Protein AF-A0A3B9NCH2-F1 (afdb_monomer_lite)

pLDDT: mean 92.53, std 13.68, range [39.41, 98.62]

Radius of gyration: 14.1 Å; chains: 1; bounding box: 41×21×42 Å

Foldseek 3Di:
DDDDPPQDWADQDPQWIDGCCFIDRVNHTQPPDHRVAWHAQDPQWIAGPQFIDRSSYTLPPADRVQWHDDDPQWIHGPPFIDGRSHTDD

Secondary structure (DSSP, 8-state):
---------EEEETTEEE-SS-EEETTEE-TT--GGG-EEEETTEEE-SS-EEETTEE-TT--TTT-EEEETTEEE-SS-EEETTEEE-

Structure (mmCIF, N/CA/C/O backbone):
data_AF-A0A3B9NCH2-F1
#
_entry.id   AF-A0A3B9NCH2-F1
#
loop_
_atom_site.group_PDB
_atom_site.id
_atom_site.type_symbol
_atom_site.label_atom_id
_atom_site.label_alt_id
_atom_site.label_comp_id
_atom_site.label_asym_id
_atom_site.label_entity_id
_atom_site.label_seq_id
_atom_site.pdbx_PDB_ins_code
_atom_site.Cartn_x
_atom_site.Cartn_y
_atom_site.Cartn_z
_atom_site.occupancy
_atom_site.B_iso_or_equiv
_atom_site.auth_seq_id
_atom_site.auth_comp_id
_atom_site.auth_asym_id
_atom_site.auth_atom_id
_atom_site.pdbx_PDB_model_num
ATOM 1 N N . MET A 1 1 ? 24.843 -10.624 -30.125 1.00 40.19 1 MET A N 1
ATOM 2 C CA . MET A 1 1 ? 24.813 -9.218 -29.680 1.00 40.19 1 MET A CA 1
ATOM 3 C C . MET A 1 1 ? 23.366 -8.942 -29.293 1.00 40.19 1 MET A C 1
ATOM 5 O O . MET A 1 1 ? 22.529 -8.842 -30.174 1.00 40.19 1 MET A O 1
ATOM 9 N N . GLU A 1 2 ? 22.969 -9.319 -28.073 1.00 44.41 2 GLU A N 1
ATOM 10 C CA . GLU A 1 2 ? 23.040 -8.466 -26.862 1.00 44.41 2 GLU A CA 1
ATOM 11 C C . GLU A 1 2 ? 22.128 -7.239 -27.010 1.00 44.41 2 GLU A C 1
ATOM 13 O O . GLU A 1 2 ? 22.277 -6.483 -27.953 1.00 44.41 2 GLU A O 1
ATOM 18 N N . GLY A 1 3 ? 21.159 -6.948 -26.156 1.00 39.41 3 GLY A N 1
ATOM 19 C CA . GLY A 1 3 ? 20.655 -7.613 -24.974 1.00 39.41 3 GLY A CA 1
ATOM 20 C C . GLY A 1 3 ? 19.304 -6.966 -24.691 1.00 39.41 3 GLY A C 1
ATOM 21 O O . GLY A 1 3 ? 19.218 -5.755 -24.503 1.00 39.41 3 GLY A O 1
ATOM 22 N N . GLY A 1 4 ? 18.233 -7.753 -24.706 1.00 42.69 4 GLY A N 1
ATOM 23 C CA . GLY A 1 4 ? 16.984 -7.295 -24.121 1.00 42.69 4 GLY A CA 1
ATOM 24 C C . GLY A 1 4 ? 17.204 -7.290 -22.620 1.00 42.69 4 GLY A C 1
ATOM 25 O O . GLY A 1 4 ? 17.210 -8.362 -22.019 1.00 42.69 4 GLY A O 1
ATOM 26 N N . SER A 1 5 ? 17.457 -6.126 -22.018 1.00 54.47 5 SER A N 1
ATOM 27 C CA . SER A 1 5 ? 17.362 -5.994 -20.566 1.00 54.47 5 SER A CA 1
ATOM 28 C C . SER A 1 5 ? 16.005 -6.580 -20.179 1.00 54.47 5 SER A C 1
ATOM 30 O O . SER A 1 5 ? 14.996 -6.089 -20.689 1.00 54.47 5 SER A O 1
ATOM 32 N N . PRO A 1 6 ? 15.934 -7.657 -19.377 1.00 54.47 6 PRO A N 1
ATOM 33 C CA . PRO A 1 6 ? 14.643 -8.159 -18.953 1.00 54.47 6 PRO A CA 1
ATOM 34 C C . PRO A 1 6 ? 13.983 -6.998 -18.219 1.00 54.47 6 PRO A C 1
ATOM 36 O O . PRO A 1 6 ? 14.524 -6.528 -17.218 1.00 54.47 6 PRO A O 1
ATOM 39 N N . ASN A 1 7 ? 12.876 -6.478 -18.758 1.00 59.00 7 ASN A N 1
ATOM 40 C CA . ASN A 1 7 ? 11.994 -5.564 -18.043 1.00 59.00 7 ASN A CA 1
ATOM 41 C C . ASN A 1 7 ? 11.745 -6.217 -16.682 1.00 59.00 7 ASN A C 1
ATOM 43 O O . ASN A 1 7 ? 11.051 -7.231 -16.609 1.00 59.00 7 ASN A O 1
ATOM 47 N N . SER A 1 8 ? 12.432 -5.728 -15.647 1.00 74.62 8 SER A N 1
ATOM 48 C CA . SER A 1 8 ? 12.648 -6.495 -14.423 1.00 74.62 8 SER A CA 1
ATOM 49 C C . SER A 1 8 ? 11.382 -6.428 -13.590 1.00 74.62 8 SER A C 1
ATOM 51 O O . SER A 1 8 ? 11.192 -5.542 -12.759 1.00 74.62 8 SER A O 1
ATOM 53 N N . PHE A 1 9 ? 10.456 -7.322 -13.917 1.00 85.00 9 PHE A N 1
ATOM 54 C CA . PHE A 1 9 ? 9.204 -7.484 -13.218 1.00 85.00 9 PHE A CA 1
ATOM 55 C C . PHE A 1 9 ? 9.512 -8.051 -11.834 1.00 85.00 9 PHE A C 1
ATOM 57 O O . PHE A 1 9 ? 10.041 -9.154 -11.690 1.00 85.00 9 PHE A O 1
ATOM 64 N N . LYS A 1 10 ? 9.205 -7.276 -10.802 1.00 93.62 10 LYS A N 1
ATOM 65 C CA . LYS A 1 10 ? 9.449 -7.605 -9.406 1.00 93.62 10 LYS A CA 1
ATOM 66 C C . LYS A 1 10 ? 8.141 -7.976 -8.731 1.00 93.62 10 LYS A C 1
ATOM 68 O O . LYS A 1 10 ? 7.198 -7.189 -8.686 1.00 93.62 10 LYS A O 1
ATOM 73 N N . LEU A 1 11 ? 8.116 -9.153 -8.117 1.00 94.94 11 LEU A N 1
ATOM 74 C CA . LEU A 1 11 ? 7.060 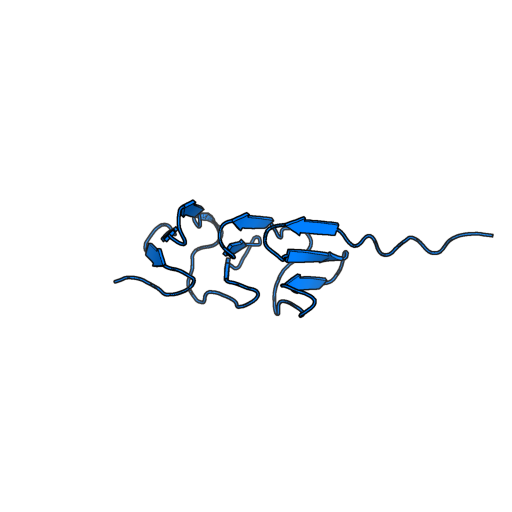-9.514 -7.180 1.00 94.94 11 LEU A CA 1
ATOM 75 C C . LEU A 1 11 ? 7.260 -8.727 -5.879 1.00 94.94 11 LEU A C 1
ATOM 77 O O . LEU A 1 11 ? 8.321 -8.797 -5.260 1.00 94.94 11 LEU A O 1
ATOM 81 N N . ILE A 1 12 ? 6.247 -7.957 -5.483 1.00 95.75 12 ILE A N 1
ATOM 82 C CA . ILE A 1 12 ? 6.249 -7.178 -4.235 1.00 95.75 12 ILE A CA 1
ATOM 83 C C . ILE A 1 12 ? 5.567 -7.979 -3.117 1.00 95.75 12 ILE A C 1
ATOM 85 O O . ILE A 1 12 ? 5.967 -7.893 -1.959 1.00 95.75 12 ILE A O 1
ATOM 89 N N . GLY A 1 13 ? 4.569 -8.795 -3.469 1.00 94.50 13 GLY A N 1
ATOM 90 C CA . GLY A 1 13 ? 3.831 -9.659 -2.547 1.00 94.50 13 GLY A CA 1
ATOM 91 C C . GLY A 1 13 ? 2.394 -9.191 -2.321 1.00 94.50 13 GLY A C 1
ATOM 92 O O . GLY A 1 13 ? 1.991 -8.127 -2.782 1.00 94.50 13 GLY A O 1
ATOM 93 N N . ASN A 1 14 ? 1.589 -10.003 -1.626 1.00 93.44 14 ASN A N 1
ATOM 94 C CA . ASN A 1 14 ? 0.160 -9.732 -1.384 1.00 93.44 14 ASN A CA 1
ATOM 95 C C . ASN A 1 14 ? -0.649 -9.460 -2.673 1.00 93.44 14 ASN A C 1
ATOM 97 O O . ASN A 1 14 ? -1.570 -8.646 -2.680 1.00 93.44 14 ASN A O 1
ATOM 101 N N . GLY A 1 15 ? -0.285 -10.122 -3.776 1.00 95.69 15 GLY A N 1
ATOM 102 C CA . GLY A 1 15 ? -0.896 -9.913 -5.093 1.00 95.69 15 GLY A CA 1
ATOM 103 C C . GLY A 1 15 ? -0.345 -8.714 -5.869 1.00 95.69 15 GLY A C 1
ATOM 104 O O . GLY A 1 15 ? -0.742 -8.532 -7.017 1.00 95.69 15 GLY A O 1
ATOM 105 N N . TYR A 1 16 ? 0.574 -7.934 -5.290 1.00 98.25 16 TYR A N 1
ATOM 106 C CA . TYR A 1 16 ? 1.242 -6.834 -5.976 1.00 98.25 16 TYR A CA 1
ATOM 107 C C . TYR A 1 16 ? 2.536 -7.267 -6.659 1.00 98.25 16 TYR A C 1
ATOM 109 O O . TYR A 1 16 ? 3.340 -8.041 -6.125 1.00 98.25 16 TYR A O 1
ATOM 117 N N . ALA A 1 17 ? 2.761 -6.681 -7.823 1.00 97.62 17 ALA A N 1
ATOM 118 C CA . ALA A 1 17 ? 4.005 -6.746 -8.564 1.00 97.62 17 ALA A CA 1
ATOM 119 C C . ALA A 1 17 ? 4.237 -5.416 -9.280 1.00 97.62 17 ALA A C 1
ATOM 121 O O . ALA A 1 17 ? 3.306 -4.630 -9.435 1.00 97.62 17 ALA A O 1
ATOM 122 N N . ALA A 1 18 ? 5.460 -5.145 -9.709 1.00 96.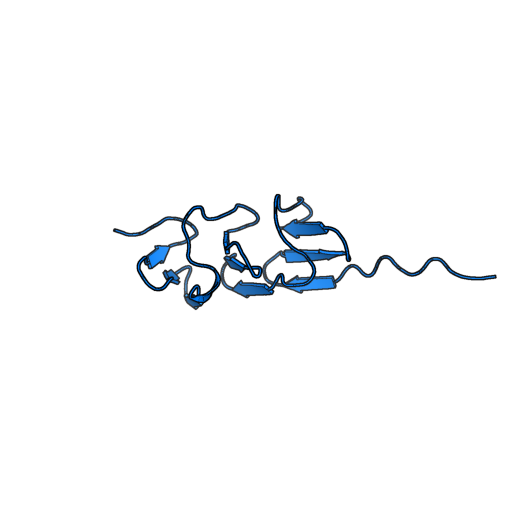69 18 ALA A N 1
ATOM 123 C CA . ALA A 1 18 ? 5.763 -3.942 -10.468 1.00 96.69 18 ALA A CA 1
ATOM 124 C C . ALA A 1 18 ? 6.888 -4.184 -11.467 1.00 96.69 18 ALA A C 1
ATOM 126 O O . ALA A 1 18 ? 7.807 -4.951 -11.198 1.00 96.69 18 ALA A O 1
ATOM 127 N N . ASP A 1 19 ? 6.831 -3.493 -12.594 1.00 95.38 19 ASP A N 1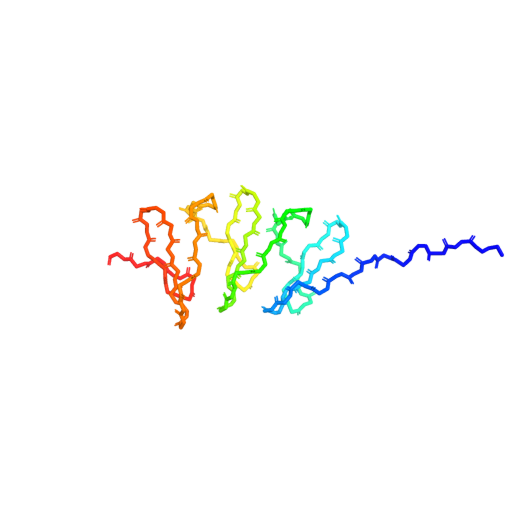
ATOM 128 C CA . ASP A 1 19 ? 7.998 -3.223 -13.430 1.00 95.38 19 ASP A CA 1
ATOM 129 C C . ASP A 1 19 ? 8.533 -1.805 -13.104 1.00 95.38 19 ASP A C 1
ATOM 131 O O . ASP A 1 19 ? 7.968 -1.132 -12.234 1.00 95.38 19 ASP A O 1
ATOM 135 N N . PRO A 1 20 ? 9.614 -1.319 -13.744 1.00 94.88 20 PRO A N 1
ATOM 136 C CA . PRO A 1 20 ? 10.147 0.019 -13.467 1.00 94.88 20 PRO A CA 1
ATOM 137 C C . PRO A 1 20 ? 9.147 1.179 -13.649 1.00 94.88 20 PRO A C 1
ATOM 139 O O . PRO A 1 20 ? 9.371 2.259 -13.106 1.00 94.88 20 PRO A O 1
ATOM 142 N N . TRP A 1 21 ? 8.055 0.975 -14.391 1.00 94.75 21 TRP A N 1
ATOM 143 C CA . TRP A 1 21 ? 7.108 2.013 -14.805 1.00 94.75 21 TRP A CA 1
ATOM 144 C C . TRP A 1 21 ? 5.698 1.826 -14.253 1.00 94.75 21 TRP A C 1
ATOM 146 O O . TRP A 1 21 ? 4.963 2.805 -14.109 1.00 94.75 21 TRP A O 1
ATOM 156 N N . VAL A 1 22 ? 5.291 0.590 -13.962 1.00 96.81 22 VAL A N 1
ATOM 157 C CA . VAL A 1 22 ? 3.906 0.281 -13.596 1.00 96.81 22 VAL A CA 1
ATOM 158 C C . VAL A 1 22 ? 3.842 -0.676 -12.413 1.00 96.81 22 VAL A C 1
ATOM 160 O O . VAL A 1 22 ? 4.569 -1.663 -12.346 1.00 96.81 22 VAL A O 1
ATOM 163 N N . VAL A 1 23 ? 2.913 -0.399 -11.498 1.00 98.12 23 VAL A N 1
ATOM 164 C CA . VAL A 1 23 ? 2.500 -1.322 -10.437 1.00 98.12 23 VAL A CA 1
ATOM 165 C C . VAL A 1 23 ? 1.229 -2.049 -10.863 1.00 98.12 23 VAL A C 1
ATOM 167 O O . VAL A 1 23 ? 0.318 -1.449 -11.435 1.00 98.12 23 VAL A O 1
ATOM 170 N N . TYR A 1 24 ? 1.145 -3.333 -10.539 1.00 98.25 24 TYR A N 1
ATOM 171 C CA . TYR A 1 24 ? 0.016 -4.207 -10.812 1.00 98.25 24 TYR A CA 1
ATOM 172 C C . TYR A 1 24 ? -0.480 -4.861 -9.526 1.00 98.25 24 TYR A C 1
ATOM 174 O O . TYR A 1 24 ? 0.310 -5.214 -8.652 1.00 98.25 24 TYR A O 1
ATOM 182 N N . TYR A 1 25 ? -1.786 -5.084 -9.453 1.00 98.25 25 TYR A N 1
ATOM 183 C CA . TYR A 1 25 ? -2.442 -5.953 -8.489 1.00 98.25 25 TYR A CA 1
ATOM 184 C C . TYR A 1 25 ? -3.153 -7.067 -9.257 1.00 98.25 25 TYR A C 1
ATOM 186 O O . TYR A 1 25 ? -4.018 -6.789 -10.082 1.00 98.25 25 TYR A O 1
ATOM 194 N N . GLN A 1 26 ? -2.753 -8.321 -9.036 1.00 96.75 26 GLN A N 1
ATOM 195 C CA . GLN A 1 26 ? -3.300 -9.494 -9.737 1.00 96.75 26 GLN A CA 1
ATOM 196 C C . GLN A 1 26 ? -3.326 -9.334 -11.273 1.00 96.75 26 GLN A C 1
ATOM 198 O O . GLN A 1 26 ? -4.278 -9.723 -11.941 1.00 96.75 26 GLN A O 1
ATOM 203 N N . GLY A 1 27 ? -2.275 -8.726 -11.834 1.00 95.50 27 GLY A N 1
ATOM 204 C CA . GLY A 1 27 ? -2.150 -8.471 -13.275 1.00 95.50 27 GLY A CA 1
ATOM 205 C C . GLY A 1 27 ? -2.870 -7.214 -13.779 1.00 95.50 27 GLY A C 1
ATOM 206 O O . GLY A 1 27 ? -2.697 -6.844 -14.936 1.00 95.50 27 GLY A O 1
ATOM 207 N N . VAL A 1 28 ? -3.621 -6.510 -12.928 1.00 97.62 28 VAL A N 1
ATOM 208 C CA . VAL A 1 28 ? -4.318 -5.265 -13.281 1.00 97.62 28 VAL A CA 1
ATOM 209 C C . VAL A 1 28 ? -3.495 -4.060 -12.843 1.00 97.62 28 VAL A C 1
ATOM 211 O O . VAL A 1 28 ? -3.037 -3.996 -11.705 1.00 97.62 28 VAL A O 1
ATOM 214 N N . LYS A 1 29 ? -3.320 -3.078 -13.732 1.00 97.75 29 LYS A N 1
ATOM 215 C CA . LYS A 1 29 ? -2.589 -1.837 -13.440 1.00 97.75 29 LYS A CA 1
ATOM 216 C C . LYS A 1 29 ? -3.214 -1.074 -12.265 1.00 97.75 29 LYS A C 1
ATOM 218 O O . LYS A 1 29 ? -4.389 -0.716 -12.306 1.00 97.75 29 LYS A O 1
ATOM 223 N N . VAL A 1 30 ? -2.391 -0.739 -11.274 1.00 98.38 30 VAL A N 1
ATOM 224 C CA . VAL A 1 30 ? -2.735 0.155 -10.163 1.00 98.38 30 VAL A CA 1
ATOM 225 C C . VAL A 1 30 ? -2.559 1.593 -10.637 1.00 98.38 30 VAL A C 1
ATOM 227 O O . VAL A 1 30 ? -1.455 2.043 -10.947 1.00 98.38 30 VAL A O 1
ATOM 230 N N . LYS A 1 31 ? -3.665 2.324 -10.755 1.00 97.75 31 LYS A N 1
ATOM 231 C CA . LYS A 1 31 ? -3.645 3.700 -11.259 1.00 97.75 31 LYS A CA 1
ATOM 232 C C . LYS A 1 31 ? -3.030 4.641 -10.219 1.00 97.75 31 LYS A C 1
ATOM 234 O O . LYS A 1 31 ? -3.399 4.592 -9.054 1.00 97.75 31 LYS A O 1
ATOM 239 N N . GLY A 1 32 ? -2.124 5.512 -10.666 1.00 96.25 32 GLY A N 1
ATOM 240 C CA . GLY A 1 32 ? -1.500 6.548 -9.831 1.00 96.25 32 GLY A CA 1
ATOM 241 C C . GLY A 1 32 ? -0.352 6.067 -8.940 1.00 96.25 32 GLY A C 1
ATOM 242 O O . GLY A 1 32 ? 0.333 6.905 -8.369 1.00 96.25 32 GLY A O 1
ATOM 243 N N . ALA A 1 33 ? -0.109 4.755 -8.862 1.00 98.06 33 ALA A N 1
ATOM 244 C CA . ALA A 1 33 ? 0.950 4.196 -8.031 1.00 98.06 33 ALA A CA 1
ATOM 245 C C . ALA A 1 33 ? 2.346 4.523 -8.563 1.00 98.06 33 ALA A C 1
ATOM 247 O O . ALA A 1 33 ? 2.609 4.401 -9.761 1.00 98.06 33 ALA A O 1
ATOM 248 N N . SER A 1 34 ? 3.248 4.876 -7.648 1.00 98.06 34 SER A N 1
ATOM 249 C CA . SER A 1 34 ? 4.663 5.136 -7.934 1.00 98.06 34 SER A CA 1
ATOM 250 C C . SER A 1 34 ? 5.504 3.863 -7.745 1.00 98.06 34 SER A C 1
ATOM 252 O O . SER A 1 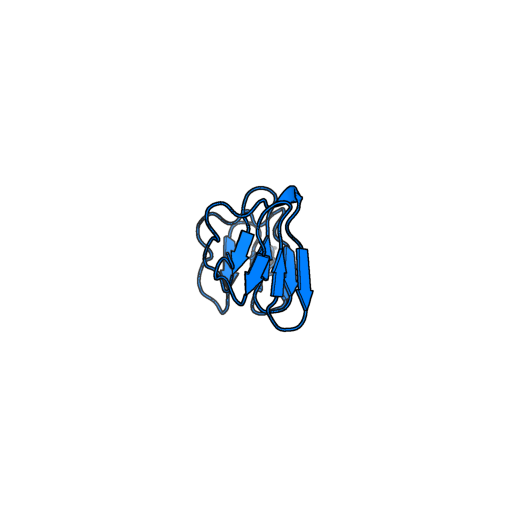34 ? 5.781 3.496 -6.601 1.00 98.06 34 SER A O 1
ATOM 254 N N . PRO A 1 35 ? 5.973 3.191 -8.819 1.00 97.06 35 PRO A N 1
ATOM 255 C CA . PRO A 1 35 ? 6.669 1.902 -8.712 1.00 97.06 35 PRO A CA 1
ATOM 256 C C . PRO A 1 35 ? 7.942 1.976 -7.867 1.00 97.06 35 PRO A C 1
ATOM 258 O O . PRO A 1 35 ? 8.218 1.077 -7.076 1.00 97.06 35 PRO A O 1
ATOM 261 N N . SER A 1 36 ? 8.687 3.079 -7.986 1.00 96.31 36 SER A N 1
ATOM 262 C CA . SER A 1 36 ? 9.975 3.280 -7.315 1.00 96.31 36 SER A CA 1
ATOM 263 C C . SER A 1 36 ? 9.892 3.281 -5.787 1.00 96.31 36 SER A C 1
ATOM 265 O O . SER A 1 36 ? 10.890 2.996 -5.128 1.00 96.31 36 SER A O 1
ATOM 267 N N . THR A 1 37 ? 8.729 3.600 -5.208 1.00 97.69 37 THR A N 1
ATOM 268 C CA . THR A 1 37 ? 8.539 3.665 -3.747 1.00 97.69 37 THR A CA 1
ATOM 269 C C . THR A 1 37 ? 7.431 2.748 -3.236 1.00 97.69 37 THR A C 1
ATOM 271 O O . THR A 1 37 ? 7.166 2.726 -2.032 1.00 97.69 37 THR A O 1
ATOM 274 N N . PHE A 1 38 ? 6.830 1.949 -4.122 1.00 98.31 38 PHE A N 1
ATOM 275 C CA . PHE A 1 38 ? 5.720 1.064 -3.796 1.00 98.31 38 PHE A CA 1
ATOM 276 C C . PHE A 1 38 ? 6.137 -0.077 -2.863 1.00 98.31 38 PHE A C 1
ATOM 278 O O . PHE A 1 38 ? 7.149 -0.754 -3.069 1.00 98.31 38 PHE A O 1
ATOM 285 N N . LYS A 1 39 ? 5.319 -0.330 -1.841 1.00 98.00 39 LYS A N 1
ATOM 286 C CA . LYS A 1 39 ? 5.519 -1.380 -0.839 1.00 98.00 39 LYS A CA 1
ATOM 287 C C . LYS A 1 39 ? 4.187 -2.029 -0.486 1.00 98.00 39 LYS A C 1
ATOM 289 O O . LYS A 1 39 ? 3.239 -1.340 -0.118 1.00 98.00 39 LYS A O 1
ATOM 294 N N . ALA A 1 40 ? 4.126 -3.357 -0.539 1.00 98.00 40 ALA A N 1
ATOM 295 C CA . ALA A 1 40 ? 3.020 -4.101 0.055 1.00 98.00 40 ALA A CA 1
ATOM 296 C C . ALA A 1 40 ? 3.151 -4.089 1.586 1.00 98.00 40 ALA A C 1
ATOM 298 O O . ALA A 1 40 ? 4.241 -4.306 2.111 1.00 98.00 40 ALA A O 1
ATOM 299 N N . LEU A 1 41 ? 2.043 -3.837 2.285 1.00 97.69 41 LEU A N 1
ATOM 300 C CA . LEU A 1 41 ? 1.984 -3.781 3.750 1.00 97.69 41 LEU A CA 1
ATOM 301 C C . LEU A 1 41 ? 1.384 -5.053 4.365 1.00 97.69 41 LEU A C 1
ATOM 303 O O . LEU A 1 41 ? 1.690 -5.371 5.507 1.00 97.69 41 LEU A O 1
ATOM 307 N N . GLY A 1 42 ? 0.560 -5.787 3.611 1.00 96.75 42 GLY A N 1
ATOM 308 C CA . GLY A 1 42 ? -0.137 -6.984 4.095 1.00 96.75 42 GLY A CA 1
ATOM 309 C C . GLY A 1 42 ? -1.653 -6.874 3.954 1.00 96.75 42 GLY A C 1
ATOM 310 O O . GLY A 1 42 ? -2.193 -5.786 3.770 1.00 96.75 42 GLY A O 1
ATOM 311 N N . GLY A 1 43 ? -2.360 -8.007 3.964 1.00 95.44 43 GLY A N 1
ATOM 312 C CA . GLY A 1 43 ? -3.832 -8.032 3.971 1.00 95.44 43 GLY A CA 1
ATOM 313 C C . GLY A 1 43 ? -4.512 -7.395 2.746 1.00 95.44 43 GLY A C 1
ATOM 314 O O . GLY A 1 43 ? -5.703 -7.093 2.791 1.00 95.44 43 GLY A O 1
ATOM 315 N N . GLY A 1 44 ? -3.770 -7.180 1.654 1.00 97.00 44 GLY A N 1
ATOM 316 C CA . GLY A 1 44 ? -4.214 -6.444 0.463 1.00 97.00 44 GLY A CA 1
ATOM 317 C C . GLY A 1 44 ? -3.880 -4.947 0.471 1.00 97.00 44 GLY A C 1
ATOM 318 O O . GLY A 1 44 ? -4.048 -4.295 -0.563 1.00 97.00 44 GLY A O 1
ATOM 319 N N . TYR A 1 45 ? -3.364 -4.414 1.580 1.00 98.50 45 TYR A N 1
ATOM 320 C CA . TYR A 1 45 ? -2.863 -3.048 1.656 1.00 98.50 45 TYR A CA 1
ATOM 321 C C . TYR A 1 45 ? -1.464 -2.920 1.061 1.00 98.50 45 TYR A C 1
ATOM 323 O O . TYR A 1 45 ? -0.604 -3.798 1.200 1.00 98.50 45 TYR A O 1
ATOM 331 N N . ALA A 1 46 ? -1.232 -1.780 0.433 1.00 98.62 46 ALA A N 1
ATOM 332 C CA . ALA A 1 46 ? 0.059 -1.324 -0.039 1.00 98.62 46 ALA A CA 1
ATOM 333 C C . ALA A 1 46 ? 0.118 0.203 0.032 1.00 98.62 46 ALA A C 1
ATOM 335 O O . ALA A 1 46 ? -0.907 0.861 0.196 1.00 98.62 46 ALA A O 1
ATOM 336 N N . LYS A 1 47 ? 1.309 0.777 -0.094 1.00 98.62 47 LYS A N 1
ATOM 337 C CA . LYS A 1 47 ? 1.485 2.224 -0.216 1.00 98.62 47 LYS A CA 1
ATOM 338 C C . LYS A 1 47 ? 2.676 2.569 -1.084 1.00 98.62 47 LYS A C 1
ATOM 340 O O . LYS A 1 47 ? 3.607 1.774 -1.201 1.00 98.62 47 LYS A O 1
ATOM 345 N N . ASP A 1 48 ? 2.660 3.772 -1.623 1.00 98.56 48 ASP A N 1
ATOM 346 C CA . ASP A 1 48 ? 3.865 4.460 -2.065 1.00 98.56 48 ASP A CA 1
ATOM 347 C C . ASP A 1 48 ? 4.108 5.700 -1.189 1.00 98.56 48 ASP A C 1
ATOM 349 O O . ASP A 1 48 ? 3.579 5.805 -0.080 1.00 98.56 48 ASP A O 1
ATOM 353 N N . SER A 1 49 ? 4.968 6.611 -1.639 1.00 98.06 49 SER A N 1
ATOM 354 C CA . SER A 1 49 ? 5.299 7.833 -0.897 1.00 98.06 49 SER A CA 1
ATOM 355 C C . SER A 1 49 ? 4.121 8.791 -0.702 1.00 98.06 49 SER A C 1
ATOM 357 O O . SER A 1 49 ? 4.188 9.633 0.190 1.00 98.06 49 SER A O 1
ATOM 359 N N . TRP A 1 50 ? 3.073 8.689 -1.519 1.00 97.44 50 TRP A N 1
ATOM 360 C CA . TRP A 1 50 ? 1.998 9.676 -1.618 1.00 97.44 50 TRP A CA 1
ATOM 361 C C . TRP A 1 50 ? 0.623 9.087 -1.329 1.00 97.44 50 TRP A C 1
ATOM 363 O O . TRP A 1 50 ? -0.224 9.773 -0.759 1.00 97.44 50 TRP A O 1
ATOM 373 N N . ALA A 1 51 ? 0.401 7.829 -1.699 1.00 98.25 51 ALA A N 1
ATOM 374 C CA . ALA A 1 51 ? -0.908 7.203 -1.642 1.00 98.25 51 ALA A CA 1
ATOM 375 C C . ALA A 1 51 ? -0.875 5.823 -0.982 1.00 98.25 51 ALA A C 1
ATOM 377 O O . ALA A 1 51 ? 0.138 5.119 -0.948 1.00 98.25 51 ALA A O 1
ATOM 378 N N . VAL A 1 52 ? -2.036 5.435 -0.459 1.00 98.62 52 VAL A N 1
ATOM 379 C CA . VAL A 1 52 ? -2.299 4.103 0.082 1.00 98.62 52 VAL A CA 1
ATOM 380 C C . VAL A 1 52 ? -3.261 3.394 -0.856 1.00 98.62 52 VAL A C 1
ATOM 382 O O . VAL A 1 52 ? -4.159 4.014 -1.421 1.00 98.62 52 VAL A O 1
ATOM 385 N N . TYR A 1 53 ? -3.086 2.090 -1.008 1.00 98.62 53 TYR A N 1
ATOM 386 C CA . TYR A 1 53 ? -3.872 1.249 -1.892 1.00 98.62 53 TYR A CA 1
ATOM 387 C C . TYR A 1 53 ? -4.426 0.049 -1.139 1.00 98.62 53 TYR A C 1
ATOM 389 O O . TYR A 1 53 ? -3.724 -0.574 -0.342 1.00 98.62 53 TYR A O 1
ATOM 397 N N . TYR A 1 54 ? -5.667 -0.315 -1.436 1.00 98.44 54 TYR A N 1
ATOM 398 C CA . TYR A 1 54 ? -6.266 -1.582 -1.049 1.00 98.44 54 TYR A CA 1
ATOM 399 C C . TYR A 1 54 ? -6.655 -2.347 -2.309 1.00 98.44 54 TYR A C 1
ATOM 401 O O . TYR A 1 54 ? -7.442 -1.863 -3.117 1.00 98.44 54 TYR A O 1
ATOM 409 N N . ARG A 1 55 ? -6.068 -3.533 -2.503 1.00 98.00 55 ARG A N 1
ATOM 410 C CA . ARG A 1 55 ? -6.304 -4.401 -3.671 1.00 98.00 55 ARG A CA 1
ATOM 411 C C . ARG A 1 55 ? -6.245 -3.658 -5.018 1.00 98.00 55 ARG A C 1
ATOM 413 O O . ARG A 1 55 ? -7.092 -3.835 -5.887 1.00 98.00 55 ARG A O 1
ATOM 420 N N . GLY A 1 56 ? -5.241 -2.794 -5.169 1.00 97.94 56 GLY A N 1
ATOM 421 C CA . GLY A 1 56 ? -5.017 -1.999 -6.379 1.00 97.94 56 GLY A CA 1
ATOM 422 C C . GLY A 1 56 ? -5.898 -0.753 -6.533 1.00 97.94 56 GLY A C 1
ATOM 423 O O . GLY A 1 56 ? -5.770 -0.056 -7.539 1.00 97.94 56 GLY A O 1
ATOM 424 N N . GLN A 1 57 ? -6.753 -0.437 -5.558 1.00 98.12 57 GLN A N 1
ATOM 425 C CA . GLN A 1 57 ? -7.555 0.787 -5.534 1.00 98.12 57 GLN A CA 1
ATOM 426 C C . GLN A 1 57 ? -6.988 1.789 -4.532 1.00 98.12 57 GLN A C 1
ATOM 428 O O . GLN A 1 57 ? -6.640 1.420 -3.417 1.00 98.12 57 GLN A O 1
ATOM 433 N N . GLU A 1 58 ? -6.892 3.057 -4.925 1.00 97.88 58 GLU A N 1
ATOM 434 C CA . GLU A 1 58 ? -6.420 4.133 -4.051 1.00 97.88 58 GLU A CA 1
ATOM 435 C C . GLU A 1 58 ? -7.421 4.419 -2.918 1.00 97.88 58 GLU A C 1
ATOM 437 O O . GLU A 1 58 ? -8.603 4.673 -3.153 1.00 97.88 58 GLU A O 1
ATOM 442 N N . LEU A 1 59 ? -6.917 4.436 -1.687 1.00 96.94 59 LEU A N 1
ATOM 443 C CA . LEU A 1 59 ? -7.615 4.836 -0.471 1.00 96.94 59 LEU A CA 1
ATOM 444 C C . LEU A 1 59 ? -7.567 6.358 -0.312 1.00 96.94 59 LEU A C 1
ATOM 446 O O . LEU A 1 59 ? -6.645 6.921 0.286 1.00 96.94 59 LEU A O 1
ATOM 450 N N . LYS A 1 60 ? -8.581 7.047 -0.836 1.00 94.00 60 LYS A N 1
ATOM 451 C CA . LYS A 1 60 ? -8.618 8.513 -0.791 1.00 94.00 60 LYS A CA 1
ATOM 452 C C . LYS A 1 60 ? -8.656 9.063 0.638 1.00 94.00 60 LYS A C 1
ATOM 454 O O . LYS A 1 60 ? -9.526 8.741 1.454 1.00 94.00 60 LYS A O 1
ATOM 459 N N . GLY A 1 61 ? -7.723 9.971 0.914 1.00 90.75 61 GLY A N 1
ATOM 460 C CA . GLY A 1 61 ? -7.587 10.641 2.207 1.00 90.75 61 GLY A CA 1
ATOM 461 C C . GLY A 1 61 ? -6.938 9.790 3.300 1.00 90.75 61 GLY A C 1
ATOM 462 O O . GLY A 1 61 ? -7.004 10.184 4.456 1.00 90.75 61 GLY A O 1
ATOM 463 N N . ALA A 1 62 ? -6.342 8.641 2.968 1.00 96.81 62 ALA A N 1
ATOM 464 C CA . ALA A 1 62 ? -5.472 7.921 3.892 1.00 96.81 62 ALA A CA 1
ATOM 465 C C . ALA A 1 62 ? -4.076 8.567 3.923 1.00 96.81 62 ALA A C 1
ATOM 467 O O . ALA A 1 62 ? -3.486 8.847 2.878 1.00 96.81 62 ALA A O 1
ATOM 468 N N . GLY A 1 63 ? -3.530 8.790 5.119 1.00 97.69 63 GLY A N 1
ATOM 469 C CA . GLY A 1 63 ? -2.200 9.377 5.285 1.00 97.69 63 GLY A CA 1
ATOM 470 C C . GLY A 1 63 ? -1.076 8.378 5.000 1.00 97.69 63 GLY A C 1
ATOM 471 O O . GLY A 1 63 ? -0.673 7.647 5.898 1.00 97.69 63 GLY A O 1
ATOM 472 N N . ALA A 1 64 ? -0.518 8.365 3.783 1.00 97.75 64 ALA A N 1
ATOM 473 C CA . ALA A 1 64 ? 0.518 7.399 3.374 1.00 97.75 64 ALA A CA 1
ATOM 474 C C . ALA A 1 64 ? 1.743 7.352 4.312 1.00 97.75 64 ALA A C 1
ATOM 476 O O . ALA A 1 64 ? 2.250 6.269 4.639 1.00 97.75 64 ALA A O 1
ATOM 477 N N . SER A 1 65 ? 2.183 8.510 4.810 1.00 97.56 65 SER A N 1
ATOM 478 C CA . SER A 1 65 ? 3.337 8.624 5.712 1.00 97.56 65 SER A CA 1
ATOM 479 C C . SER A 1 65 ? 3.142 7.890 7.040 1.00 97.56 65 SER A C 1
ATOM 481 O O . SER A 1 65 ? 4.095 7.308 7.552 1.00 97.56 65 SER A O 1
ATOM 483 N N . THR A 1 66 ? 1.919 7.871 7.575 1.00 98.00 66 THR A N 1
ATOM 484 C CA . THR A 1 66 ? 1.585 7.264 8.876 1.00 98.00 66 THR A CA 1
ATOM 485 C C . THR A 1 66 ? 0.799 5.963 8.748 1.00 98.00 66 THR A C 1
ATOM 487 O O . THR A 1 66 ? 0.523 5.323 9.756 1.00 98.00 66 THR A O 1
ATOM 490 N N . PHE A 1 67 ? 0.468 5.546 7.522 1.00 98.50 67 PHE A N 1
ATOM 491 C CA . PHE A 1 67 ? -0.319 4.343 7.293 1.00 98.50 67 PHE A CA 1
ATOM 492 C C . PHE A 1 67 ? 0.448 3.075 7.679 1.00 98.50 67 PHE A C 1
ATOM 494 O O . PHE A 1 67 ? 1.555 2.831 7.171 1.00 98.50 67 PHE A O 1
ATOM 501 N N . GLU A 1 68 ? -0.186 2.247 8.505 1.00 98.00 68 GLU A N 1
ATOM 502 C CA . GLU A 1 68 ? 0.291 0.936 8.932 1.00 98.00 68 GLU A CA 1
ATOM 503 C C . GLU A 1 68 ? -0.806 -0.127 8.796 1.00 98.00 68 GLU A C 1
ATOM 505 O O . GLU A 1 68 ? -1.983 0.112 9.078 1.00 98.00 68 GLU A O 1
ATOM 510 N N . TYR A 1 69 ? -0.405 -1.323 8.369 1.00 98.19 69 TYR A N 1
ATOM 511 C CA . TYR A 1 69 ? -1.233 -2.520 8.468 1.00 98.19 69 TYR A CA 1
ATOM 512 C C . TYR A 1 69 ? -1.041 -3.127 9.861 1.00 98.19 69 TYR A C 1
ATOM 514 O O . TYR A 1 69 ? 0.098 -3.273 10.298 1.00 98.19 69 TYR A O 1
ATOM 522 N N . LEU A 1 70 ? -2.142 -3.453 10.545 1.00 97.19 70 LEU A N 1
ATOM 523 C CA . LEU A 1 70 ? -2.116 -3.968 11.916 1.00 97.19 70 LEU A CA 1
ATOM 524 C C . LEU A 1 70 ? -2.129 -5.499 11.914 1.00 97.19 70 LEU A C 1
ATOM 526 O O . LEU A 1 70 ? -1.111 -6.109 12.205 1.00 97.19 70 LEU A O 1
ATOM 530 N N . ASP A 1 71 ? -3.266 -6.104 11.571 1.00 96.06 71 ASP A N 1
ATOM 531 C CA . ASP A 1 71 ? -3.430 -7.505 11.162 1.00 96.06 71 ASP A CA 1
ATOM 532 C C . ASP A 1 71 ? -4.914 -7.757 10.804 1.00 96.06 71 ASP A C 1
ATOM 534 O O . ASP A 1 71 ? -5.756 -6.878 10.998 1.00 96.06 71 ASP A O 1
ATOM 538 N N . ASN A 1 72 ? -5.282 -8.943 10.302 1.00 95.62 72 ASN A N 1
ATOM 539 C CA . ASN A 1 72 ? -6.675 -9.376 10.087 1.00 95.62 72 ASN A CA 1
ATOM 540 C C . ASN A 1 72 ? -7.539 -8.402 9.262 1.00 95.62 72 ASN A C 1
ATOM 542 O O . ASN A 1 72 ? -8.758 -8.318 9.423 1.00 95.62 72 ASN A O 1
ATOM 546 N N . GLY A 1 73 ? -6.912 -7.669 8.339 1.00 95.88 73 GLY A N 1
ATOM 547 C CA . GLY A 1 73 ? -7.579 -6.670 7.498 1.00 95.88 73 GLY A CA 1
ATOM 548 C C . GLY A 1 73 ? -7.745 -5.290 8.140 1.00 95.88 73 GLY A C 1
ATOM 549 O O . GLY A 1 73 ? -8.222 -4.379 7.457 1.00 95.88 73 GLY A O 1
ATOM 550 N N . TYR A 1 74 ? -7.320 -5.111 9.391 1.00 97.94 74 TYR A N 1
ATOM 551 C CA . TYR A 1 74 ? -7.243 -3.807 10.034 1.00 97.94 74 TYR A CA 1
ATOM 552 C C . TYR A 1 74 ? -5.982 -3.060 9.619 1.00 97.94 74 TYR A C 1
ATOM 554 O O . TYR A 1 74 ? -4.890 -3.621 9.514 1.00 97.94 74 TYR A O 1
ATOM 562 N N . ALA A 1 75 ? -6.147 -1.764 9.419 1.00 98.25 75 ALA A N 1
ATOM 563 C CA . ALA A 1 75 ? -5.071 -0.818 9.206 1.00 98.25 75 ALA A CA 1
ATOM 564 C C . ALA A 1 75 ? -5.441 0.509 9.869 1.00 98.25 75 ALA A C 1
ATOM 566 O O . ALA A 1 75 ? -6.5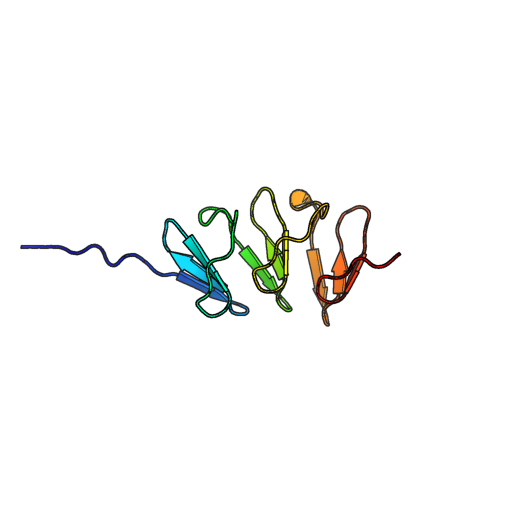86 0.713 10.283 1.00 98.25 75 ALA A O 1
ATOM 567 N N . ARG A 1 76 ? -4.484 1.420 9.979 1.00 97.94 76 ARG A N 1
ATOM 568 C CA . ARG A 1 76 ? -4.751 2.785 10.427 1.00 97.94 76 ARG A CA 1
ATOM 569 C C . ARG A 1 76 ? -3.791 3.768 9.785 1.00 97.94 76 ARG A C 1
ATOM 571 O O . ARG A 1 76 ? -2.689 3.391 9.394 1.00 97.94 76 ARG A O 1
ATOM 578 N N . ASP A 1 77 ? -4.207 5.020 9.730 1.00 97.88 77 ASP A N 1
ATOM 579 C CA . ASP A 1 77 ? -3.306 6.164 9.647 1.00 97.88 77 ASP A CA 1
ATOM 580 C C . ASP A 1 77 ? -3.294 6.908 10.997 1.00 97.88 77 ASP A C 1
ATOM 582 O O . ASP A 1 77 ? -3.794 6.399 12.002 1.00 97.88 77 ASP A O 1
ATOM 586 N N . ALA A 1 78 ? -2.711 8.107 11.039 1.00 97.38 78 ALA A N 1
ATOM 587 C CA . ALA A 1 78 ? -2.657 8.925 12.251 1.00 97.38 78 ALA A CA 1
ATOM 588 C C . ALA A 1 78 ? -4.044 9.270 12.822 1.00 97.38 78 ALA A C 1
ATOM 590 O O . ALA A 1 78 ? -4.164 9.434 14.036 1.00 97.38 78 ALA A O 1
ATOM 591 N N . TYR A 1 79 ? -5.068 9.376 11.969 1.00 95.69 79 TYR A N 1
ATOM 592 C CA . TYR A 1 79 ? -6.394 9.858 12.364 1.00 95.69 79 TYR A CA 1
ATOM 593 C C . TYR A 1 79 ? -7.514 8.840 12.156 1.00 95.69 79 TYR A C 1
ATOM 595 O O . TYR A 1 79 ? -8.511 8.897 12.871 1.00 95.69 79 TYR A O 1
ATOM 603 N N . THR A 1 80 ? -7.364 7.903 11.219 1.00 96.38 80 THR A N 1
ATOM 604 C CA . THR A 1 80 ? -8.452 7.002 10.818 1.00 96.38 80 THR A CA 1
ATOM 605 C C . THR A 1 80 ? -8.054 5.545 10.994 1.00 96.38 80 THR A C 1
ATOM 607 O O . THR A 1 80 ? -6.917 5.151 10.722 1.00 96.38 80 THR A O 1
ATOM 610 N N . LYS A 1 81 ? -9.012 4.711 11.399 1.00 97.38 81 LYS A N 1
ATOM 611 C CA . LYS A 1 81 ? -8.894 3.253 11.301 1.00 97.38 81 LYS A CA 1
ATOM 612 C C . LYS A 1 81 ? -9.554 2.786 10.013 1.00 97.38 81 LYS A C 1
ATOM 614 O O . LYS A 1 81 ? -10.518 3.381 9.546 1.00 97.38 81 LYS A O 1
ATOM 619 N N . PHE A 1 82 ? -9.048 1.701 9.455 1.00 97.62 82 PHE A N 1
ATOM 620 C CA . PHE A 1 82 ? -9.586 1.094 8.250 1.00 97.62 82 PHE A CA 1
ATOM 621 C C . PHE A 1 82 ? -9.797 -0.397 8.464 1.00 97.62 82 PHE A C 1
ATOM 623 O O . PHE A 1 82 ? -8.992 -1.060 9.126 1.00 97.62 82 PHE A O 1
ATOM 630 N N . TYR A 1 83 ? -10.841 -0.937 7.848 1.00 97.62 83 TYR A N 1
ATOM 631 C CA . TYR A 1 83 ? -11.066 -2.369 7.743 1.00 97.62 83 TYR A CA 1
ATOM 632 C C . TYR A 1 83 ? -11.295 -2.746 6.287 1.00 97.62 83 TYR A C 1
ATOM 634 O O . TYR A 1 83 ? -12.257 -2.314 5.663 1.00 97.62 83 TYR A O 1
ATOM 642 N N . ARG A 1 84 ? -10.390 -3.561 5.737 1.00 97.00 84 ARG A N 1
ATOM 643 C CA . ARG A 1 84 ? -10.427 -4.033 4.344 1.00 97.00 84 ARG A CA 1
ATOM 644 C C . ARG A 1 84 ? -10.702 -2.924 3.314 1.00 97.00 84 ARG A C 1
ATOM 646 O O . ARG A 1 84 ? -11.496 -3.113 2.402 1.00 97.00 84 ARG A O 1
ATOM 653 N N . GLY A 1 85 ? -10.021 -1.791 3.456 1.00 96.19 85 GLY A N 1
ATOM 654 C CA . GLY A 1 85 ? -10.144 -0.657 2.539 1.00 96.19 85 GLY A CA 1
ATOM 655 C C . GLY A 1 85 ? -11.224 0.365 2.916 1.00 96.19 85 GLY A C 1
ATOM 656 O O . GLY A 1 85 ? -11.220 1.468 2.382 1.00 96.19 85 GLY A O 1
ATOM 657 N N . GLU A 1 86 ? -12.095 0.048 3.869 1.00 96.44 86 GLU A N 1
ATOM 658 C CA . GLU A 1 86 ? -13.169 0.940 4.302 1.00 96.44 86 GLU A CA 1
ATOM 659 C C . GLU A 1 86 ? -12.721 1.746 5.521 1.00 96.44 86 GLU A C 1
ATOM 661 O O . GLU A 1 86 ? -12.093 1.194 6.426 1.00 96.44 86 GLU A O 1
ATOM 666 N N . LYS A 1 87 ? -13.048 3.042 5.566 1.00 95.31 87 LYS A N 1
ATOM 667 C CA . LYS A 1 87 ? -12.847 3.868 6.766 1.00 95.31 87 LYS A CA 1
ATOM 668 C C . LYS A 1 87 ? -13.805 3.414 7.866 1.00 95.31 87 LYS A C 1
ATOM 670 O O . LYS A 1 87 ? -14.981 3.188 7.602 1.00 95.31 87 LYS A O 1
ATOM 675 N N . LEU A 1 88 ? -13.292 3.30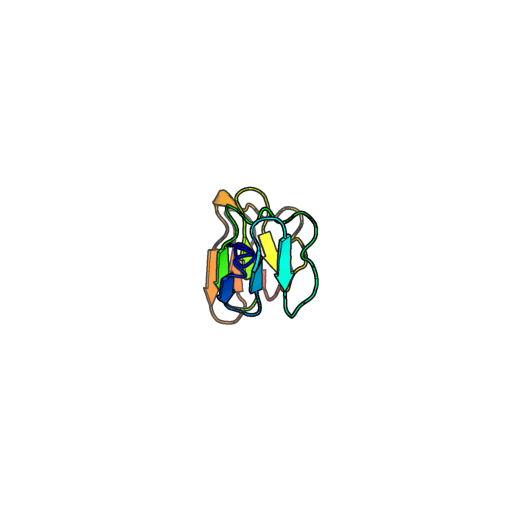5 9.083 1.00 91.81 88 LEU A N 1
ATOM 676 C CA . LEU A 1 88 ? -14.079 3.119 10.295 1.00 91.81 88 LEU A CA 1
ATOM 677 C C . LEU A 1 88 ? -14.188 4.471 11.003 1.00 91.81 88 LEU A C 1
ATOM 679 O O . LEU A 1 88 ? -13.158 5.116 11.222 1.00 91.81 88 LEU A O 1
ATOM 683 N N . ASP A 1 89 ? -15.417 4.863 11.323 1.00 80.31 89 ASP A N 1
ATOM 684 C CA . ASP A 1 89 ? -15.748 5.989 12.205 1.00 80.31 89 ASP A CA 1
ATOM 685 C C . ASP A 1 89 ? -15.734 5.533 13.675 1.00 80.31 89 ASP A C 1
ATOM 687 O O . ASP A 1 89 ? -16.197 4.393 13.939 1.00 80.31 89 ASP A O 1
#

Sequence (89 aa):
MEGGSPNSFKLIGNGYAADPWVVYYQGVKVKGASPSTFKALGGGYAKDSWAVYYRGQELKGAGASTFEYLDNGYARDAYTKFYRGEKLD